Protein AF-A0A401Q0N6-F1 (afdb_monomer_lite)

Radius of gyration: 19.26 Å; chains: 1; bounding box: 42×52×49 Å

Foldseek 3Di:
DDDDDDDPPDDDDDPDDDDLVRLVVVLQVVCCVVVVHRNVPDDPVNLVVVLVVQVPDPPDDDDDDKPWFAFCVVVHDLFDEVVDPDDDDPVCCVSHVDCPNLLCVLCPPVHPNVPPPDDDGVRNTDGDIDDGRSDDDDDDADVVNDDDDDDDNDDDDDDDDDD

InterPro domains:
  IPR003347 JmjC domain [PF02373] (127-153)
  IPR003347 JmjC domain [PS51184] (94-163)

Secondary structure (DSSP, 8-state):
---------S-PPPS----HHHHHHHHHHHHHHHHTS-TTTS-HHHHHHHHHHHHH-SS-------EEEEEHHHH--SS--TTSS----GGGTHHHH-TTSTTTGGGSTT-GGGG--S--BTTTB-EEEE--TT----S---GGG--------SSSPPP----

Organism: Scyliorhinus torazame (NCBI:txid75743)

pLDDT: mean 87.15, std 11.32, range [35.25, 97.06]

Sequence (163 aa):
ECGKPQEAFGFEQAPRDYTLRAFGEMADAFKSDYFNMPVHMVPTELVEKEFWRLVSTIEEDVIVEYGADIASKEFGSGFPIKNGKIKLRLDEQEYFDSGWNLNNMPVLEPSVLTHVSADICGMKLPWLYVGMCFSSFCWHIEDHWSYSINYLHCFLVLFCFLL

Structure (mmCIF, N/CA/C/O backbone):
data_AF-A0A401Q0N6-F1
#
_entry.id   AF-A0A401Q0N6-F1
#
loop_
_atom_site.group_PDB
_atom_site.id
_atom_site.type_symbol
_atom_site.label_atom_id
_atom_site.label_alt_id
_atom_site.label_comp_id
_atom_site.label_asym_id
_atom_site.label_entity_id
_atom_site.label_seq_id
_atom_site.pdbx_PDB_ins_code
_atom_site.Cartn_x
_atom_site.Cartn_y
_atom_site.Cartn_z
_atom_site.occupancy
_atom_site.B_iso_or_equiv
_atom_site.auth_seq_id
_atom_site.auth_comp_id
_atom_site.auth_asym_id
_atom_site.auth_atom_id
_atom_site.pdbx_PDB_model_num
ATOM 1 N N . GLU A 1 1 ? -17.816 -35.544 22.179 1.00 35.25 1 GLU A N 1
ATOM 2 C CA . GLU A 1 1 ? -18.427 -34.348 21.568 1.00 35.25 1 GLU A CA 1
ATOM 3 C C . GLU A 1 1 ? -17.379 -33.699 20.682 1.00 35.25 1 GLU A C 1
ATOM 5 O O . GLU A 1 1 ? -16.379 -33.213 21.186 1.00 35.25 1 GLU A O 1
ATOM 10 N N . CYS A 1 2 ? -17.518 -33.828 19.367 1.00 48.91 2 CYS A N 1
ATOM 11 C CA . CYS A 1 2 ? -16.609 -33.229 18.394 1.00 48.91 2 CYS A CA 1
ATOM 12 C C . CYS A 1 2 ? -17.498 -32.391 17.482 1.00 48.91 2 CYS A C 1
ATOM 14 O O . CYS A 1 2 ? -18.256 -32.945 16.689 1.00 48.91 2 CYS A O 1
ATOM 16 N N . GLY A 1 3 ? -17.539 -31.083 17.718 1.00 52.28 3 GLY A N 1
ATOM 17 C CA . GLY A 1 3 ? -18.570 -30.252 17.112 1.00 52.28 3 GLY A CA 1
ATOM 18 C C . GLY A 1 3 ? -18.362 -28.770 17.339 1.00 52.28 3 GLY A C 1
ATOM 19 O O . GLY A 1 3 ? -19.126 -28.177 18.084 1.00 52.28 3 GLY A O 1
ATOM 20 N N . LYS A 1 4 ? -17.341 -28.217 16.683 1.00 46.06 4 LYS A N 1
ATOM 21 C CA . LYS A 1 4 ? -17.355 -26.955 15.922 1.00 46.06 4 LYS A CA 1
ATOM 22 C C . LYS A 1 4 ? -16.192 -27.059 14.920 1.00 46.06 4 LYS A C 1
ATOM 24 O O . LYS A 1 4 ? -15.117 -27.488 15.343 1.00 46.06 4 LYS A O 1
ATOM 29 N N . PRO A 1 5 ? -16.353 -26.729 13.626 1.00 45.44 5 PRO A N 1
ATOM 30 C CA . PRO A 1 5 ? -15.186 -26.365 12.837 1.00 45.44 5 PRO A CA 1
ATOM 31 C C . PRO A 1 5 ? -14.592 -25.138 13.527 1.00 45.44 5 PRO A C 1
ATOM 33 O O . PRO A 1 5 ? -15.319 -24.193 13.828 1.00 45.44 5 PRO A O 1
ATOM 36 N N . GLN A 1 6 ? -13.311 -25.193 13.867 1.00 55.59 6 GLN A N 1
ATOM 37 C CA . GLN A 1 6 ? -12.583 -24.004 14.279 1.00 55.59 6 GLN A CA 1
ATOM 38 C C . GLN A 1 6 ? -12.675 -23.036 13.092 1.00 55.59 6 GLN A C 1
ATOM 40 O O . GLN A 1 6 ? -12.310 -23.428 11.981 1.00 55.59 6 GLN A O 1
ATOM 45 N N . GLU A 1 7 ? -13.263 -21.852 13.295 1.00 59.78 7 GLU A N 1
ATOM 46 C CA . GLU A 1 7 ? -13.207 -20.759 12.316 1.00 59.78 7 GLU A CA 1
ATOM 47 C C . GLU A 1 7 ? -11.768 -20.640 11.805 1.00 59.78 7 GLU A C 1
ATOM 49 O O . GLU A 1 7 ? -10.814 -20.904 12.550 1.00 59.78 7 GLU A O 1
ATOM 54 N N . ALA A 1 8 ? -11.614 -20.372 10.509 1.00 52.69 8 ALA A N 1
ATOM 55 C CA . ALA A 1 8 ? -10.308 -20.397 9.874 1.00 52.69 8 ALA A CA 1
ATOM 56 C C . ALA A 1 8 ? -9.399 -19.377 10.576 1.00 52.69 8 ALA A C 1
ATOM 58 O O . ALA A 1 8 ? -9.630 -18.177 10.534 1.00 52.69 8 ALA A O 1
ATOM 59 N N . PHE A 1 9 ? -8.370 -19.860 11.272 1.00 56.41 9 PHE A N 1
ATOM 60 C CA . PHE A 1 9 ? -7.447 -18.996 11.997 1.00 56.41 9 PHE A CA 1
ATOM 61 C C . PHE A 1 9 ? -6.549 -18.255 10.997 1.00 56.41 9 PHE A C 1
ATOM 63 O O . PHE A 1 9 ? -5.749 -18.893 10.309 1.00 56.41 9 PHE A O 1
ATOM 70 N N . GLY A 1 10 ? -6.670 -16.927 10.917 1.00 68.00 10 GLY A N 1
ATOM 71 C CA . GLY A 1 10 ? -5.824 -16.076 10.076 1.00 68.00 10 GLY A CA 1
ATOM 72 C C . GLY A 1 10 ? -6.593 -14.957 9.373 1.00 68.00 10 GLY A C 1
ATOM 73 O O . GLY A 1 10 ? -7.605 -14.478 9.873 1.00 68.00 10 GLY A O 1
ATOM 74 N N . PHE A 1 11 ? -6.086 -14.533 8.213 1.00 71.19 11 PHE A N 1
ATOM 75 C CA . PHE A 1 11 ? -6.743 -13.548 7.355 1.00 71.19 11 PHE A CA 1
ATOM 76 C C . PHE A 1 11 ? -7.792 -14.238 6.481 1.00 71.19 11 PHE A C 1
ATOM 78 O O . PHE A 1 11 ? -7.452 -14.994 5.569 1.00 71.19 11 PHE A O 1
ATOM 85 N N . GLU A 1 12 ? -9.067 -13.986 6.762 1.00 77.75 12 GLU A N 1
ATOM 86 C CA . GLU A 1 12 ? -10.157 -14.477 5.925 1.00 77.75 12 GLU A CA 1
ATOM 87 C C . GLU A 1 12 ? -10.290 -13.628 4.658 1.00 77.75 12 GLU A C 1
ATOM 89 O O . GLU A 1 12 ? -10.188 -12.400 4.687 1.00 77.75 12 GLU A O 1
ATOM 94 N N . GLN A 1 13 ? -10.536 -14.286 3.524 1.00 77.75 13 GLN A N 1
ATOM 95 C CA . GLN A 1 13 ? -10.830 -13.570 2.293 1.00 77.75 13 GLN A CA 1
ATOM 96 C C . GLN A 1 13 ? -12.226 -12.957 2.399 1.00 77.75 13 GLN A C 1
ATOM 98 O O . GLN A 1 13 ? -13.215 -13.673 2.575 1.00 77.75 13 GLN A O 1
ATOM 103 N N . ALA A 1 14 ? -12.307 -11.634 2.258 1.00 79.56 14 ALA A N 1
ATOM 104 C CA . ALA A 1 14 ? -13.587 -10.948 2.235 1.00 79.56 14 ALA A CA 1
ATOM 105 C C . ALA A 1 14 ? -14.464 -11.522 1.101 1.00 79.56 14 ALA A C 1
ATOM 107 O O . ALA A 1 14 ? -13.994 -11.670 -0.029 1.00 79.56 14 ALA A O 1
ATOM 108 N N . PRO A 1 15 ? -15.752 -11.817 1.351 1.00 82.62 15 PRO A N 1
ATOM 109 C CA . PRO A 1 15 ? -16.651 -12.366 0.332 1.00 82.62 15 PRO A CA 1
ATOM 110 C C . PRO A 1 15 ? -17.083 -11.323 -0.709 1.00 82.62 15 PRO A C 1
ATOM 112 O O . PRO A 1 15 ? -17.861 -11.632 -1.613 1.00 82.62 15 PRO A O 1
ATOM 115 N N . ARG A 1 16 ? -16.656 -10.068 -0.542 1.00 88.50 16 ARG A N 1
ATOM 116 C CA . ARG A 1 16 ? -17.123 -8.919 -1.303 1.00 88.50 16 ARG A CA 1
ATOM 117 C C . ARG A 1 16 ? -15.987 -8.321 -2.117 1.0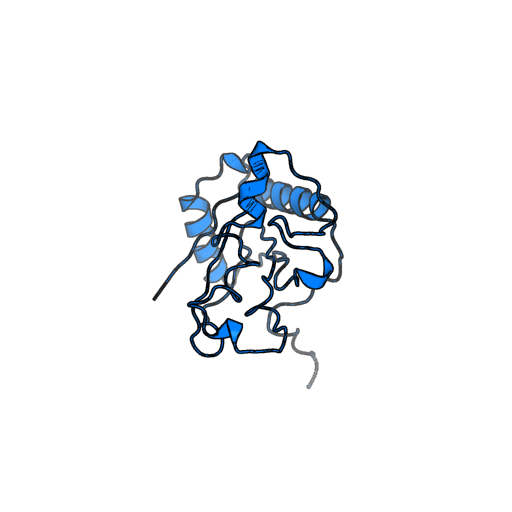0 88.50 16 ARG A C 1
ATOM 119 O O . ARG A 1 16 ? -14.951 -7.956 -1.575 1.00 88.50 16 ARG A O 1
ATOM 126 N N . ASP A 1 17 ? -16.258 -8.127 -3.399 1.00 90.62 17 ASP A N 1
ATOM 127 C CA . ASP A 1 17 ? -15.393 -7.356 -4.280 1.00 90.62 17 ASP A CA 1
ATOM 128 C C . ASP A 1 17 ? -15.688 -5.859 -4.157 1.00 90.62 17 ASP A C 1
ATOM 130 O O . ASP A 1 17 ? -16.846 -5.427 -4.062 1.00 90.62 17 ASP A O 1
ATOM 134 N N . TYR A 1 18 ? -14.632 -5.051 -4.233 1.00 91.38 18 TYR A N 1
ATOM 135 C CA . TYR A 1 18 ? -14.728 -3.598 -4.212 1.00 91.38 18 TYR A CA 1
ATOM 136 C C . TYR A 1 18 ? -14.071 -2.983 -5.443 1.00 91.38 18 TYR A C 1
ATOM 138 O O . TYR A 1 18 ? -13.043 -3.434 -5.941 1.00 91.38 18 TYR A O 1
ATOM 146 N N . THR A 1 19 ? -14.642 -1.872 -5.901 1.00 94.00 19 THR A N 1
ATOM 147 C CA . THR A 1 19 ? -13.872 -0.910 -6.695 1.00 94.00 19 THR A CA 1
ATOM 148 C C . THR A 1 19 ? -13.034 -0.054 -5.750 1.00 94.00 19 THR A C 1
ATOM 150 O O . THR A 1 19 ? -13.442 0.169 -4.611 1.00 94.00 19 THR A O 1
ATOM 153 N N . LEU A 1 20 ? -11.916 0.505 -6.228 1.00 91.06 20 LEU A N 1
ATOM 154 C CA . LEU A 1 20 ? -11.061 1.378 -5.409 1.00 91.06 20 LEU A CA 1
ATOM 155 C C . LEU A 1 20 ? -11.845 2.537 -4.771 1.00 91.06 20 LEU A C 1
ATOM 157 O O . LEU A 1 20 ? -11.633 2.878 -3.613 1.00 91.06 20 LEU A O 1
ATOM 161 N N . ARG A 1 21 ? -12.803 3.105 -5.514 1.00 93.12 21 ARG A N 1
ATOM 162 C CA . ARG A 1 21 ? -13.684 4.162 -5.010 1.00 93.12 21 ARG A CA 1
ATOM 163 C C . ARG A 1 21 ? -14.593 3.667 -3.884 1.00 93.12 21 ARG A C 1
ATOM 165 O O . ARG A 1 21 ? -14.679 4.324 -2.857 1.00 93.12 21 ARG A O 1
ATOM 172 N N . ALA A 1 22 ? -15.262 2.531 -4.081 1.00 95.06 22 ALA A N 1
ATOM 173 C CA . ALA A 1 22 ? -16.170 1.979 -3.076 1.00 95.06 22 ALA A CA 1
ATOM 174 C C . ALA A 1 22 ? -15.423 1.571 -1.796 1.00 95.06 22 ALA A C 1
ATOM 176 O O . ALA A 1 22 ? -15.939 1.775 -0.701 1.00 95.06 22 ALA A O 1
ATOM 177 N N . PHE A 1 23 ? -14.205 1.036 -1.934 1.00 94.56 23 PHE A N 1
ATOM 178 C CA . PHE A 1 23 ? -13.342 0.733 -0.795 1.00 94.56 23 PHE A CA 1
ATOM 179 C C . PHE A 1 23 ? -12.941 2.008 -0.043 1.00 94.56 23 PHE A C 1
ATOM 181 O O . PHE A 1 23 ? -13.051 2.051 1.175 1.00 94.56 23 PHE A O 1
ATOM 188 N N . GLY A 1 24 ? -12.555 3.072 -0.759 1.00 93.88 24 GLY A N 1
ATOM 189 C CA . GLY A 1 24 ? -12.235 4.368 -0.149 1.00 93.88 24 GLY A CA 1
ATOM 190 C C . GLY A 1 24 ? -13.414 4.991 0.605 1.00 93.88 24 GLY A C 1
ATOM 191 O O . GLY A 1 24 ? -13.248 5.432 1.736 1.00 93.88 24 GLY A O 1
ATOM 192 N N . GLU A 1 25 ? -14.619 4.965 0.024 1.00 95.06 25 GLU A N 1
ATOM 193 C CA . GLU A 1 25 ? -15.840 5.457 0.683 1.00 95.06 25 GLU A CA 1
ATOM 194 C C . GLU A 1 25 ? -16.154 4.662 1.968 1.00 95.06 25 GLU A C 1
ATOM 196 O O . GLU A 1 25 ? -16.507 5.254 2.988 1.00 95.06 25 GLU A O 1
ATOM 201 N N . MET A 1 26 ? -15.976 3.335 1.946 1.00 95.62 26 MET A N 1
ATOM 202 C CA . MET A 1 26 ? -16.131 2.475 3.126 1.00 95.62 26 MET A CA 1
ATOM 203 C C . MET A 1 26 ? -15.057 2.755 4.189 1.00 95.62 26 MET A C 1
ATOM 205 O O . MET A 1 26 ? -15.386 2.903 5.366 1.00 95.62 26 MET A O 1
ATOM 209 N N . ALA A 1 27 ? -13.793 2.883 3.778 1.00 95.31 27 ALA A N 1
ATOM 210 C CA . ALA A 1 27 ? -12.664 3.145 4.666 1.00 95.31 27 ALA A CA 1
ATOM 211 C C . ALA A 1 27 ? -12.784 4.504 5.375 1.00 95.31 27 ALA A C 1
ATOM 213 O O . ALA A 1 27 ? -12.521 4.602 6.579 1.00 95.31 27 ALA A O 1
ATOM 214 N N . ASP A 1 28 ? -13.209 5.539 4.645 1.00 94.75 28 ASP A N 1
ATOM 215 C CA . ASP A 1 28 ? -13.435 6.867 5.207 1.00 94.75 28 ASP A CA 1
ATOM 216 C C . ASP A 1 28 ? -14.612 6.862 6.190 1.00 94.75 28 ASP A C 1
ATOM 218 O O . ASP A 1 28 ? -14.486 7.405 7.292 1.00 94.75 28 ASP A O 1
ATOM 222 N N . ALA A 1 29 ? -15.723 6.204 5.831 1.00 96.75 29 ALA A N 1
ATOM 223 C CA . ALA A 1 29 ? -16.877 6.049 6.716 1.00 96.75 29 ALA A CA 1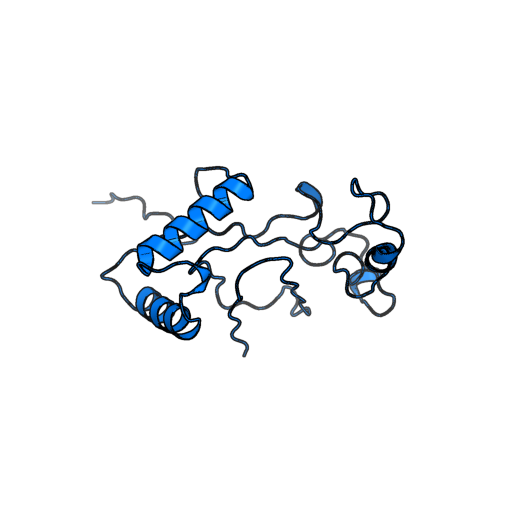
ATOM 224 C C . ALA A 1 29 ? -16.472 5.359 8.026 1.00 96.75 29 ALA A C 1
ATOM 226 O O . ALA A 1 29 ? -16.645 5.948 9.094 1.00 96.75 29 ALA A O 1
ATOM 227 N N . PHE A 1 30 ? -15.811 4.196 7.939 1.00 96.81 30 PHE A N 1
ATOM 228 C CA . PHE A 1 30 ? -15.320 3.444 9.097 1.00 96.81 30 PHE A CA 1
ATOM 229 C C . PHE A 1 30 ? -14.475 4.313 10.032 1.00 96.81 30 PHE A C 1
ATOM 231 O O . PHE A 1 30 ? -14.748 4.389 11.229 1.00 96.81 30 PHE A O 1
ATOM 238 N N . LYS A 1 31 ? -13.463 5.010 9.495 1.00 95.75 31 LYS A N 1
ATOM 239 C CA . LYS A 1 31 ? -12.575 5.841 10.317 1.00 95.75 31 LYS A CA 1
ATOM 240 C C . LYS A 1 31 ? -13.336 6.997 10.966 1.00 95.75 31 LYS A C 1
ATOM 242 O O . LYS A 1 31 ? -13.082 7.318 12.128 1.00 95.75 31 LYS A O 1
ATOM 247 N N . SER A 1 32 ? -14.239 7.636 10.226 1.00 96.38 32 SER A N 1
ATOM 248 C CA . SER A 1 32 ? -14.994 8.768 10.757 1.00 96.38 32 SER A CA 1
ATOM 249 C C . SER A 1 32 ? -15.992 8.368 11.838 1.00 96.38 32 SER A C 1
ATOM 251 O O . SER A 1 32 ? -16.077 9.063 12.849 1.00 96.38 32 SER A O 1
ATOM 253 N N . ASP A 1 33 ? -16.669 7.232 11.667 1.00 97.06 33 ASP A N 1
ATOM 254 C CA . ASP A 1 33 ? -17.635 6.695 12.624 1.00 97.06 33 ASP A CA 1
ATOM 255 C C . ASP A 1 33 ? -16.925 6.186 13.884 1.00 97.06 33 ASP A C 1
ATOM 257 O O . ASP A 1 33 ? -17.358 6.482 14.997 1.00 97.06 33 ASP A O 1
ATOM 261 N N . TYR A 1 34 ? -15.788 5.496 13.725 1.00 96.81 34 TYR A N 1
ATOM 262 C CA . TYR A 1 34 ? -15.014 4.952 14.843 1.00 96.81 34 TYR A CA 1
ATOM 263 C C . TYR A 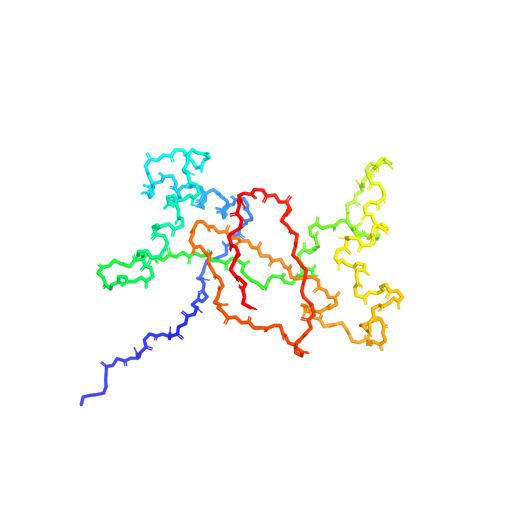1 34 ? -14.487 6.051 15.776 1.00 96.81 34 TYR A C 1
ATOM 265 O O . TYR A 1 34 ? -14.637 5.975 16.994 1.00 96.81 34 TYR A O 1
ATOM 273 N N . PHE A 1 35 ? -13.876 7.099 15.213 1.00 96.56 35 PHE A N 1
ATOM 274 C CA . PHE A 1 35 ? -13.311 8.201 16.003 1.00 96.56 35 PHE A CA 1
ATOM 275 C C . PHE A 1 35 ? -14.303 9.341 16.257 1.00 96.56 35 PHE A C 1
ATOM 277 O O . PHE A 1 35 ? -13.980 10.273 16.993 1.00 96.56 35 PHE A O 1
ATOM 284 N N . ASN A 1 36 ? -15.492 9.290 15.648 1.00 96.50 36 ASN A N 1
ATOM 285 C CA . ASN A 1 36 ? -16.500 10.348 15.668 1.00 96.50 36 ASN A CA 1
ATOM 286 C C . ASN A 1 36 ? -15.920 11.727 15.266 1.00 96.50 36 ASN A C 1
ATOM 288 O O . ASN A 1 36 ? -16.190 12.758 15.890 1.00 96.50 36 ASN A O 1
ATOM 292 N N . MET A 1 37 ? -15.066 11.728 14.236 1.00 95.00 37 MET A N 1
ATOM 293 C CA . MET A 1 37 ? -14.294 12.880 13.750 1.00 95.00 37 MET A CA 1
ATOM 294 C C . MET A 1 37 ? -14.101 12.802 12.226 1.00 95.00 37 MET A C 1
ATOM 296 O O . MET A 1 37 ? -14.006 11.706 11.680 1.00 95.00 37 MET A O 1
ATOM 300 N N . PRO A 1 38 ? -13.949 13.932 11.507 1.00 94.31 38 PRO A N 1
ATOM 301 C CA . PRO A 1 38 ? -13.536 13.894 10.105 1.00 94.31 38 PRO A CA 1
ATOM 302 C C . PRO A 1 38 ? -12.208 13.140 9.931 1.00 94.31 38 PRO A C 1
ATOM 304 O O . PRO A 1 38 ? -11.268 13.353 10.695 1.00 94.31 38 PRO A O 1
ATOM 307 N N . VAL A 1 39 ? -12.094 12.309 8.890 1.00 92.44 39 VAL A N 1
ATOM 308 C CA . VAL A 1 39 ? -10.965 11.371 8.690 1.00 92.44 39 VAL A CA 1
ATOM 309 C C . VAL A 1 39 ? -9.573 12.013 8.702 1.00 92.44 39 VAL A C 1
ATOM 311 O O . VAL A 1 39 ? -8.601 11.382 9.129 1.00 92.44 39 VAL A O 1
ATOM 314 N N . HIS A 1 40 ? -9.480 13.269 8.259 1.00 90.94 40 HIS A N 1
ATOM 315 C CA . HIS A 1 40 ? -8.251 14.065 8.189 1.00 90.94 40 HIS A CA 1
ATOM 316 C C . HIS A 1 40 ? -7.926 14.806 9.496 1.00 90.94 40 HIS A C 1
ATOM 318 O O . HIS A 1 40 ? -6.847 15.374 9.619 1.00 90.94 40 HIS A O 1
ATOM 324 N N . MET A 1 41 ? -8.853 14.815 10.458 1.00 93.94 41 MET A N 1
ATOM 325 C CA . MET A 1 41 ? -8.699 15.461 11.764 1.00 93.94 41 MET A CA 1
ATOM 326 C C . MET A 1 41 ? -8.301 14.481 12.869 1.00 93.94 41 MET A C 1
ATOM 328 O O . MET A 1 41 ? -7.969 14.924 13.964 1.00 93.94 41 MET A O 1
ATOM 332 N N . VAL A 1 42 ? -8.348 13.170 12.610 1.00 93.94 42 VAL A N 1
ATOM 333 C CA . VAL A 1 42 ? -7.933 12.146 13.579 1.00 93.94 42 VAL A CA 1
ATOM 334 C C . VAL A 1 42 ? -6.404 12.175 13.714 1.00 93.94 42 VAL A C 1
ATOM 336 O O . VAL A 1 42 ? -5.724 11.878 12.726 1.00 93.94 42 VAL A O 1
ATOM 339 N N . PRO A 1 43 ? -5.849 12.503 14.898 1.00 95.06 43 PRO A N 1
ATOM 340 C CA . PRO A 1 43 ? -4.404 12.544 15.105 1.00 95.06 43 PRO A CA 1
ATOM 341 C C . PRO A 1 43 ? -3.758 11.172 14.911 1.00 95.06 43 PRO A C 1
ATOM 343 O O . PRO A 1 43 ? -4.318 10.147 15.305 1.00 95.06 43 PRO A O 1
ATOM 346 N N . THR A 1 44 ? -2.556 11.155 14.348 1.00 94.38 44 THR A N 1
ATOM 347 C CA . THR A 1 44 ? -1.777 9.936 14.097 1.00 94.38 44 THR A CA 1
ATOM 348 C C . THR A 1 44 ? -1.490 9.160 15.380 1.00 94.38 44 THR A C 1
ATOM 350 O O . THR A 1 44 ? -1.663 7.944 15.416 1.00 94.38 44 THR A O 1
ATOM 353 N N . GLU A 1 45 ? -1.167 9.860 16.464 1.00 94.62 45 GLU A N 1
ATOM 354 C CA . GLU A 1 45 ? -0.840 9.267 17.767 1.00 94.62 45 GLU A CA 1
ATOM 355 C C . GLU A 1 45 ? -2.071 8.617 18.414 1.00 94.62 45 GLU A C 1
ATOM 357 O O . GLU A 1 45 ? -1.957 7.638 19.153 1.00 94.62 45 GLU A O 1
ATOM 362 N N . LEU A 1 46 ? -3.265 9.153 18.132 1.00 96.19 46 LEU A N 1
ATOM 363 C CA . LEU A 1 46 ? -4.520 8.571 18.597 1.00 96.19 46 LEU A CA 1
ATOM 364 C C . LEU A 1 46 ? -4.795 7.246 17.881 1.00 96.19 46 LEU A C 1
ATOM 366 O O . LEU A 1 46 ? -5.152 6.274 18.541 1.00 96.19 46 LEU A O 1
ATOM 370 N N . VAL A 1 47 ? -4.590 7.199 16.560 1.00 96.00 47 VAL A N 1
ATOM 371 C CA . VAL A 1 47 ? -4.754 5.971 15.765 1.00 96.00 47 VAL A CA 1
ATOM 372 C C . VAL A 1 47 ? -3.772 4.896 16.222 1.00 96.00 47 VAL A C 1
ATOM 374 O O . VAL A 1 47 ? -4.184 3.762 16.442 1.00 96.00 47 VAL A O 1
ATOM 377 N N . GLU A 1 48 ? -2.498 5.244 16.411 1.00 95.88 48 GLU A N 1
ATOM 378 C CA . GLU A 1 48 ? -1.470 4.301 16.864 1.00 95.88 48 GLU A CA 1
ATOM 379 C C . GLU A 1 48 ? -1.787 3.730 18.253 1.00 95.88 48 GLU A C 1
ATOM 381 O O . GLU A 1 48 ? -1.768 2.513 18.452 1.00 95.88 48 GLU A O 1
ATOM 386 N N . LYS A 1 49 ? -2.119 4.595 19.220 1.00 96.62 49 LYS A N 1
ATOM 387 C CA . LYS A 1 49 ? -2.467 4.161 20.578 1.00 96.62 49 LYS A CA 1
ATOM 388 C C . LYS A 1 49 ? -3.674 3.226 20.573 1.00 96.62 49 LYS A C 1
ATOM 390 O O . LYS A 1 49 ? -3.685 2.229 21.294 1.00 96.62 49 LYS A O 1
ATOM 395 N N . GLU A 1 50 ? -4.684 3.570 19.785 1.00 96.62 50 GLU A N 1
ATOM 396 C CA . GLU A 1 50 ? -5.917 2.802 19.710 1.00 96.62 50 GLU A CA 1
ATOM 397 C C . GLU A 1 50 ? -5.716 1.462 19.005 1.00 96.62 50 GLU A C 1
ATOM 399 O O . GLU A 1 50 ? -6.212 0.447 19.484 1.00 96.62 50 GLU A O 1
ATOM 404 N N . PHE A 1 51 ? -4.904 1.427 17.947 1.00 96.31 51 PHE A N 1
ATOM 405 C CA . PHE A 1 51 ? -4.504 0.187 17.291 1.00 96.31 51 PHE A CA 1
ATOM 406 C C . PHE A 1 51 ? -3.883 -0.800 18.289 1.00 96.31 51 PHE A C 1
ATOM 408 O O . PHE A 1 51 ? -4.334 -1.938 18.399 1.00 96.31 51 PHE A O 1
ATOM 415 N N . TRP A 1 52 ? -2.900 -0.363 19.083 1.00 96.19 52 TRP A N 1
ATOM 416 C CA . TRP A 1 52 ? -2.261 -1.247 20.063 1.00 96.19 52 TRP A CA 1
ATOM 417 C C . TRP A 1 52 ? -3.194 -1.666 21.203 1.00 96.19 52 TRP A C 1
ATOM 419 O O . TRP A 1 52 ? -3.058 -2.775 21.729 1.00 96.19 52 TRP A O 1
ATOM 429 N N . ARG A 1 53 ? -4.160 -0.813 21.571 1.00 96.44 53 ARG A N 1
ATOM 430 C CA . ARG A 1 53 ? -5.220 -1.164 22.526 1.00 96.44 53 ARG A CA 1
ATOM 431 C C . ARG A 1 53 ? -6.104 -2.282 21.971 1.00 96.44 53 ARG A C 1
ATOM 433 O O . ARG A 1 53 ? -6.327 -3.257 22.684 1.00 96.44 53 ARG A O 1
ATOM 440 N N . LEU A 1 54 ? -6.546 -2.157 20.717 1.00 95.25 54 LEU A N 1
ATOM 441 C CA . LEU A 1 54 ? -7.366 -3.156 20.023 1.00 95.25 54 LEU A CA 1
ATOM 442 C C . LEU A 1 54 ? -6.631 -4.490 19.871 1.00 95.25 54 LEU A C 1
ATOM 444 O O . LEU A 1 54 ? -7.191 -5.536 20.168 1.00 95.25 54 LEU A O 1
ATOM 448 N N . VAL A 1 55 ? -5.348 -4.463 19.506 1.00 92.94 55 VAL A N 1
ATOM 449 C CA . VAL A 1 55 ? -4.523 -5.680 19.401 1.00 92.94 55 VAL A CA 1
ATOM 450 C C . VAL A 1 55 ? -4.358 -6.394 20.752 1.00 92.94 55 VAL A C 1
ATOM 452 O O . VAL A 1 55 ? -4.150 -7.604 20.791 1.00 92.94 55 VAL A O 1
ATOM 455 N N . SER A 1 56 ? -4.434 -5.661 21.867 1.00 92.19 56 SER A N 1
ATOM 456 C CA . SER A 1 56 ? -4.190 -6.207 23.210 1.00 92.19 5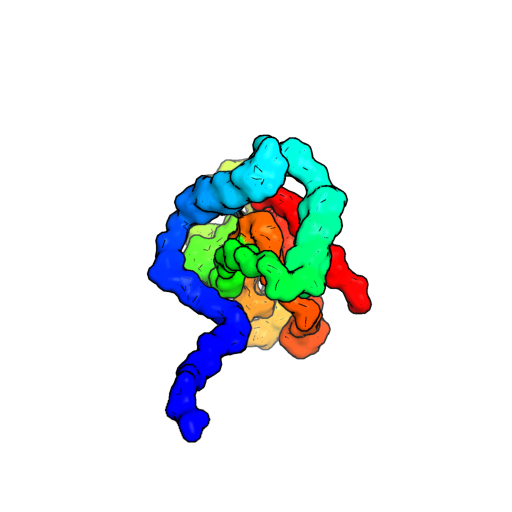6 SER A CA 1
ATOM 457 C C . SER A 1 56 ? -5.457 -6.636 23.957 1.00 92.19 56 SER A C 1
ATOM 459 O O . SER A 1 56 ? -5.342 -7.269 25.008 1.00 92.19 56 SER A O 1
ATOM 461 N N . THR A 1 57 ? -6.649 -6.264 23.481 1.00 91.88 57 THR A N 1
ATOM 462 C CA . THR A 1 57 ? -7.920 -6.589 24.145 1.00 91.88 57 THR A CA 1
ATOM 463 C C . THR A 1 57 ? -8.536 -7.867 23.581 1.00 91.88 57 THR A C 1
ATOM 465 O O . THR A 1 57 ? -8.328 -8.214 22.425 1.00 91.88 57 THR A O 1
ATOM 468 N N . ILE A 1 58 ? -9.302 -8.569 24.414 1.00 88.69 58 ILE A N 1
ATOM 469 C CA . ILE A 1 58 ? -10.125 -9.725 24.014 1.00 88.69 58 ILE A CA 1
ATOM 470 C C . ILE A 1 58 ? -11.626 -9.432 24.141 1.00 88.69 58 ILE A C 1
ATOM 472 O O . ILE A 1 58 ? -12.448 -10.318 23.935 1.00 88.69 58 ILE A O 1
ATOM 476 N N . GLU A 1 59 ? -11.980 -8.223 24.581 1.00 88.75 59 GLU A N 1
ATOM 477 C CA . GLU A 1 59 ? -13.365 -7.831 24.870 1.00 88.75 59 GLU A CA 1
ATOM 478 C C . GLU A 1 59 ? -14.050 -7.161 23.673 1.00 88.75 59 GLU A C 1
ATOM 480 O O . GLU A 1 59 ? -15.277 -7.110 23.617 1.00 88.75 59 GLU A O 1
ATOM 485 N N . GLU A 1 60 ?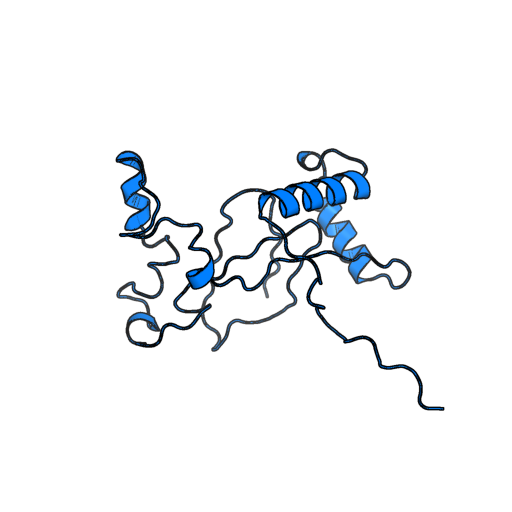 -13.266 -6.633 22.733 1.00 89.06 60 GLU A N 1
ATOM 486 C CA . GLU A 1 60 ? -13.747 -5.886 21.573 1.00 89.06 60 GLU A CA 1
ATOM 487 C C . GLU A 1 60 ? -13.241 -6.532 20.286 1.00 89.06 60 GLU A C 1
ATOM 489 O O . GLU A 1 60 ? -12.034 -6.642 20.079 1.00 89.06 60 GLU A O 1
ATOM 494 N N . ASP A 1 61 ? -14.173 -6.889 19.404 1.00 88.88 61 ASP A N 1
ATOM 495 C CA . ASP A 1 61 ? -13.869 -7.424 18.081 1.00 88.88 61 ASP A CA 1
ATOM 496 C C . ASP A 1 61 ? -14.010 -6.314 17.032 1.00 88.88 61 ASP A C 1
ATOM 498 O O . ASP A 1 61 ? -15.115 -5.866 16.714 1.00 88.88 61 ASP A O 1
ATOM 502 N N . VAL A 1 62 ? -12.879 -5.868 16.480 1.00 92.44 62 VAL A N 1
ATOM 503 C CA . VAL A 1 62 ? -12.832 -4.923 15.356 1.00 92.44 62 VAL A CA 1
ATOM 504 C C . VAL A 1 62 ? -12.305 -5.645 14.123 1.00 92.44 62 VAL A C 1
ATOM 506 O O . VAL A 1 62 ? -11.166 -6.104 14.099 1.00 92.44 62 VAL A O 1
ATOM 509 N N . ILE A 1 63 ? -13.138 -5.720 13.085 1.00 92.12 63 ILE A N 1
ATOM 510 C CA . ILE A 1 63 ? -12.795 -6.335 11.800 1.00 92.12 63 ILE A CA 1
ATOM 511 C C . ILE A 1 63 ? -12.548 -5.227 10.780 1.00 92.12 63 ILE A C 1
ATOM 513 O O . ILE A 1 63 ? -13.345 -4.297 10.648 1.00 92.12 63 ILE A O 1
ATOM 517 N N . VAL A 1 64 ? -11.447 -5.350 10.048 1.00 94.31 64 VAL A N 1
ATOM 518 C CA . VAL A 1 64 ? -11.064 -4.447 8.960 1.00 94.31 64 VAL A CA 1
ATOM 519 C C . VAL A 1 64 ? -10.717 -5.254 7.719 1.00 94.31 64 VAL A C 1
ATOM 521 O O . VAL A 1 64 ? -10.351 -6.424 7.806 1.00 94.31 64 VAL A O 1
ATOM 524 N N . GLU A 1 65 ? -10.824 -4.622 6.557 1.00 94.38 65 GLU A N 1
ATOM 525 C CA . GLU A 1 65 ? -10.479 -5.227 5.275 1.00 94.38 65 GLU A CA 1
ATOM 526 C C . GLU A 1 65 ? -9.146 -4.657 4.770 1.00 94.38 65 GLU A C 1
ATOM 528 O O . GLU A 1 65 ? -8.829 -3.486 4.981 1.00 94.38 65 GLU A O 1
ATOM 533 N N . TYR A 1 66 ? -8.346 -5.475 4.088 1.00 93.81 66 TYR A N 1
ATOM 534 C CA . TYR A 1 66 ? -7.069 -5.044 3.528 1.00 93.81 66 TYR A CA 1
ATOM 535 C C . TYR A 1 66 ? -6.893 -5.612 2.122 1.00 93.81 66 TYR A C 1
ATOM 537 O O . TYR A 1 66 ? -6.837 -6.826 1.940 1.00 93.81 66 TYR A O 1
ATOM 545 N N . GLY A 1 67 ? -6.801 -4.730 1.124 1.00 92.94 67 GLY A N 1
ATOM 546 C CA . GLY A 1 67 ? -6.487 -5.101 -0.254 1.00 92.94 67 GLY A CA 1
ATOM 547 C C . GLY A 1 67 ? -4.994 -5.361 -0.415 1.00 92.94 67 GLY A C 1
ATOM 548 O O . GLY A 1 67 ? -4.303 -4.550 -1.029 1.00 92.94 67 GLY A O 1
ATOM 549 N N . ALA A 1 68 ? -4.498 -6.433 0.198 1.00 91.00 68 ALA A N 1
ATOM 550 C CA . ALA A 1 68 ? -3.100 -6.836 0.127 1.00 91.00 68 ALA A CA 1
ATOM 551 C C . ALA A 1 68 ? -2.819 -7.710 -1.093 1.00 91.00 68 ALA A C 1
ATOM 553 O O . ALA A 1 68 ? -3.735 -8.310 -1.653 1.00 91.00 68 ALA A O 1
ATOM 554 N N . ASP A 1 69 ? -1.544 -7.785 -1.473 1.00 88.56 69 ASP A N 1
ATOM 555 C CA . ASP A 1 69 ? -1.055 -8.706 -2.492 1.00 88.56 69 ASP A CA 1
ATOM 556 C C . ASP A 1 69 ? -1.877 -8.616 -3.790 1.00 88.56 69 ASP A C 1
ATOM 558 O O . ASP A 1 69 ? -2.373 -9.597 -4.344 1.00 88.56 69 ASP A O 1
ATOM 562 N N . ILE A 1 70 ? -2.011 -7.393 -4.312 1.00 88.69 70 ILE A N 1
ATOM 563 C CA . ILE A 1 70 ? -2.613 -7.149 -5.625 1.00 88.69 70 ILE A CA 1
ATOM 564 C C . ILE A 1 70 ? -1.496 -7.054 -6.666 1.00 88.69 70 ILE A C 1
ATOM 566 O O . ILE A 1 70 ? -0.704 -6.108 -6.676 1.00 88.69 70 ILE A O 1
ATOM 570 N N . ALA A 1 71 ? -1.402 -8.039 -7.558 1.00 87.06 71 ALA A N 1
ATOM 571 C CA . ALA A 1 71 ? -0.344 -8.064 -8.561 1.00 87.06 71 ALA A CA 1
ATOM 572 C C . ALA A 1 71 ? -0.522 -6.929 -9.586 1.00 87.06 71 ALA A C 1
ATOM 574 O O . ALA A 1 71 ? -1.535 -6.850 -10.289 1.00 87.06 71 ALA A O 1
ATOM 575 N N . SER A 1 72 ? 0.509 -6.097 -9.770 1.00 86.62 72 SER A N 1
ATOM 576 C CA . SER A 1 72 ? 0.499 -5.031 -10.790 1.00 86.62 72 SER A CA 1
ATOM 577 C C . SER A 1 72 ? 0.307 -5.550 -12.220 1.00 86.62 72 SER A C 1
ATOM 579 O O . SER A 1 72 ? -0.133 -4.813 -13.100 1.00 86.62 72 SER A O 1
ATOM 581 N N . LYS A 1 73 ? 0.584 -6.833 -12.471 1.00 84.81 73 LYS A N 1
ATOM 582 C CA . LYS A 1 73 ? 0.319 -7.486 -13.758 1.00 84.81 73 LYS A CA 1
ATOM 583 C C . LYS A 1 73 ? -1.173 -7.535 -14.106 1.00 84.81 73 LYS A C 1
ATOM 585 O O . LYS A 1 73 ? -1.516 -7.490 -15.285 1.00 84.81 73 LYS A O 1
ATOM 590 N N . GLU A 1 74 ? -2.042 -7.637 -13.103 1.00 83.94 74 GLU A N 1
ATOM 591 C CA . GLU A 1 74 ? -3.488 -7.790 -13.290 1.00 83.94 74 GLU A CA 1
ATOM 592 C C . GLU A 1 74 ? -4.183 -6.435 -13.448 1.00 83.94 74 GLU A C 1
ATOM 594 O O . GLU A 1 74 ? -4.982 -6.245 -14.368 1.00 83.94 74 GLU A O 1
ATOM 599 N N . PHE A 1 75 ? -3.828 -5.470 -12.596 1.00 84.38 75 PHE A N 1
ATOM 600 C CA . PHE A 1 75 ? -4.520 -4.177 -12.508 1.00 84.38 75 PHE A CA 1
ATOM 601 C C . PHE A 1 75 ? -3.703 -2.988 -13.032 1.00 84.38 75 PHE A C 1
ATOM 603 O O . PHE A 1 75 ? -4.225 -1.878 -13.151 1.00 84.38 75 PHE A O 1
ATOM 610 N N . GLY A 1 76 ? -2.450 -3.220 -13.422 1.00 87.69 76 GLY A N 1
ATOM 611 C CA . GLY A 1 76 ? -1.479 -2.176 -13.730 1.00 87.69 76 GLY A CA 1
ATOM 612 C C . GLY A 1 76 ? -0.714 -1.724 -12.487 1.00 87.69 76 GLY A C 1
ATOM 613 O O . GLY A 1 76 ? -1.071 -2.035 -11.359 1.00 87.69 76 GLY A O 1
ATOM 614 N N . SER A 1 77 ? 0.369 -0.985 -12.703 1.00 89.62 77 SER A N 1
ATOM 615 C CA . SER A 1 77 ? 1.148 -0.344 -11.642 1.00 89.62 77 SER A CA 1
ATOM 616 C C . SER A 1 77 ? 0.583 1.045 -11.320 1.00 89.62 77 SER A C 1
ATOM 618 O O . SER A 1 77 ? 0.036 1.709 -12.202 1.00 89.62 77 SER A O 1
ATOM 620 N N . GLY A 1 78 ? 0.784 1.521 -10.086 1.00 89.56 78 GLY A N 1
ATOM 621 C CA . GLY A 1 78 ? 0.533 2.922 -9.725 1.00 89.56 78 GLY A CA 1
ATOM 622 C C . GLY A 1 78 ? 1.500 3.903 -10.404 1.00 89.56 78 GLY A C 1
ATOM 623 O O . GLY A 1 78 ? 1.156 5.057 -10.650 1.00 89.56 78 GLY A O 1
ATOM 624 N N . PHE A 1 79 ? 2.700 3.441 -10.763 1.00 92.44 79 PHE A N 1
ATOM 625 C CA . PHE A 1 79 ? 3.638 4.175 -11.613 1.00 92.44 79 PHE A CA 1
ATOM 626 C C . PHE A 1 79 ? 3.338 4.008 -13.108 1.00 92.44 79 PHE A C 1
ATOM 628 O O . PHE A 1 79 ? 2.903 2.931 -13.530 1.00 92.44 79 PHE A O 1
ATOM 635 N N . PRO A 1 80 ? 3.664 5.020 -13.929 1.00 91.19 80 PRO A N 1
ATOM 636 C CA . PRO A 1 80 ? 3.563 4.937 -15.380 1.00 91.19 80 PRO A CA 1
ATOM 637 C C . PRO A 1 80 ? 4.568 3.929 -15.965 1.00 91.19 80 PRO A C 1
ATOM 639 O O . PRO A 1 80 ? 5.727 3.882 -15.560 1.00 91.19 80 PRO A O 1
ATOM 642 N N . ILE A 1 81 ? 4.137 3.140 -16.956 1.00 88.25 81 ILE A N 1
ATOM 643 C CA . ILE A 1 81 ? 4.971 2.148 -17.659 1.00 88.25 81 ILE A CA 1
ATOM 644 C C . ILE A 1 81 ? 4.985 2.463 -19.158 1.00 88.25 81 ILE A C 1
ATOM 646 O O . ILE A 1 81 ? 3.939 2.772 -19.742 1.00 88.25 81 ILE A O 1
ATOM 650 N N . LYS A 1 82 ? 6.158 2.366 -19.800 1.00 80.44 82 LYS A N 1
ATOM 651 C CA . LYS A 1 82 ? 6.294 2.530 -21.257 1.00 80.44 82 LYS A CA 1
ATOM 652 C C . LYS A 1 82 ? 5.378 1.545 -21.991 1.00 80.44 82 LYS A C 1
ATOM 654 O O . LYS A 1 82 ? 5.300 0.378 -21.629 1.00 80.44 82 LYS A O 1
ATOM 659 N N . ASN A 1 83 ? 4.683 2.019 -23.025 1.00 75.50 83 ASN A N 1
ATOM 660 C CA . ASN A 1 83 ? 3.650 1.268 -23.761 1.00 75.50 83 ASN A CA 1
ATOM 661 C C . ASN A 1 83 ? 2.412 0.872 -22.929 1.00 75.50 83 ASN A C 1
ATOM 663 O O . ASN A 1 83 ? 1.606 0.053 -23.372 1.00 75.50 83 ASN A O 1
ATOM 667 N N . GLY A 1 84 ? 2.232 1.461 -21.744 1.00 77.12 84 GLY A N 1
ATOM 668 C CA . GLY A 1 84 ? 1.005 1.338 -20.966 1.00 77.12 84 GLY A CA 1
ATOM 669 C C . GLY A 1 84 ? -0.177 2.092 -21.587 1.00 77.12 84 GLY A C 1
ATOM 670 O O . GLY A 1 84 ? -0.065 2.789 -22.596 1.00 77.12 84 GLY A O 1
ATOM 671 N N . LYS A 1 85 ? -1.345 1.976 -20.946 1.00 77.00 85 LYS A N 1
ATOM 672 C CA . LYS A 1 85 ? -2.581 2.652 -21.384 1.00 77.00 85 LYS A CA 1
ATOM 673 C C . LYS A 1 85 ? -2.577 4.164 -21.111 1.00 77.00 85 LYS A C 1
ATOM 675 O O . LYS A 1 85 ? -3.367 4.892 -21.706 1.00 77.00 85 LYS A O 1
ATOM 680 N N . ILE A 1 86 ? -1.716 4.631 -20.206 1.00 79.25 86 ILE A N 1
ATOM 681 C CA . ILE A 1 86 ? -1.684 6.016 -19.725 1.00 79.25 86 ILE A CA 1
ATOM 682 C C . ILE A 1 86 ? -0.746 6.851 -20.601 1.00 79.25 86 ILE A C 1
ATOM 684 O O . ILE A 1 86 ? 0.427 6.522 -20.765 1.00 79.25 86 ILE A O 1
ATOM 688 N N . LYS A 1 87 ? -1.265 7.962 -21.134 1.00 80.38 87 LYS A N 1
ATOM 689 C CA . LYS A 1 87 ? -0.468 8.994 -21.805 1.00 80.38 87 LYS A CA 1
ATOM 690 C C . LYS A 1 87 ? -0.183 10.118 -20.818 1.00 80.38 87 LYS A C 1
ATOM 692 O O . LYS A 1 87 ? -1.109 10.809 -20.404 1.00 80.38 87 LYS A O 1
ATOM 697 N N . LEU A 1 88 ? 1.084 10.280 -20.459 1.00 82.75 88 LEU A N 1
ATOM 698 C CA . LEU A 1 88 ? 1.541 11.375 -19.609 1.00 82.75 88 LEU A CA 1
ATOM 699 C C . LEU A 1 88 ? 1.788 12.652 -20.411 1.00 82.75 88 LEU A C 1
ATOM 701 O O . LEU A 1 88 ? 2.009 12.603 -21.629 1.00 82.75 88 LEU A O 1
ATOM 705 N N . ARG A 1 89 ? 1.767 13.793 -19.718 1.00 86.12 89 ARG A N 1
ATOM 706 C CA . ARG A 1 89 ? 2.197 15.069 -20.299 1.00 86.12 89 ARG A CA 1
ATOM 707 C C . ARG A 1 89 ? 3.712 15.051 -20.542 1.00 86.12 89 ARG A C 1
ATOM 709 O O . ARG A 1 89 ? 4.428 14.216 -19.997 1.00 86.12 89 ARG A O 1
ATOM 716 N N . LEU A 1 90 ? 4.204 15.955 -21.392 1.00 82.12 90 LEU A N 1
ATOM 717 C CA . LEU A 1 90 ? 5.628 16.015 -21.758 1.00 82.12 90 LEU A CA 1
ATOM 718 C C . LEU A 1 90 ? 6.536 16.255 -20.540 1.00 82.12 90 LEU A C 1
ATOM 720 O O . LEU A 1 90 ? 7.612 15.672 -20.470 1.00 82.12 90 LEU A O 1
ATOM 724 N N . ASP A 1 91 ? 6.080 17.061 -19.582 1.00 86.25 91 ASP A N 1
ATOM 725 C CA . ASP A 1 91 ? 6.762 17.370 -18.320 1.00 86.25 91 ASP A CA 1
ATOM 726 C C . ASP A 1 91 ? 6.808 16.190 -17.336 1.00 86.25 91 ASP A C 1
ATOM 728 O O . ASP A 1 91 ? 7.632 16.186 -16.434 1.00 86.25 91 ASP A O 1
ATOM 732 N N . GLU A 1 92 ? 5.971 15.168 -17.525 1.00 85.75 92 GLU A N 1
ATOM 733 C CA . GLU A 1 92 ? 5.874 13.999 -16.639 1.00 85.75 92 GLU A CA 1
ATOM 734 C C . GLU A 1 92 ? 6.582 12.761 -17.215 1.00 85.75 92 GLU A C 1
ATOM 736 O O . GLU A 1 92 ? 6.607 11.700 -16.589 1.00 85.75 92 GLU A O 1
ATOM 741 N N . GLN A 1 93 ? 7.157 12.852 -18.420 1.00 86.81 93 GLN A N 1
ATOM 742 C CA . GLN A 1 93 ? 7.769 11.690 -19.075 1.00 86.81 93 GLN A CA 1
ATOM 743 C C . GLN A 1 93 ? 8.988 11.145 -18.324 1.00 86.81 93 GLN A C 1
ATOM 745 O O . GLN A 1 93 ? 9.301 9.964 -18.472 1.00 86.81 93 GLN A O 1
ATOM 750 N N . GLU A 1 94 ? 9.632 11.955 -17.479 1.00 90.94 94 GLU A N 1
ATOM 751 C CA . GLU A 1 94 ? 10.752 11.506 -16.646 1.00 90.94 94 GLU A CA 1
ATOM 752 C C . GLU A 1 94 ? 10.376 10.339 -15.717 1.00 90.94 94 GLU A C 1
ATOM 754 O O . GLU A 1 94 ? 11.209 9.476 -15.440 1.00 90.94 94 GLU A O 1
ATOM 759 N N . TYR A 1 95 ? 9.107 10.231 -15.303 1.00 91.75 95 TYR A N 1
ATOM 760 C CA . TYR A 1 95 ? 8.648 9.148 -14.430 1.00 91.75 95 TYR A CA 1
ATOM 761 C C . TYR A 1 95 ? 8.658 7.772 -15.109 1.00 91.75 95 TYR A C 1
ATOM 763 O O . TYR A 1 95 ? 8.694 6.756 -14.411 1.00 91.75 95 TYR A O 1
ATOM 771 N N . PHE A 1 96 ? 8.665 7.709 -16.446 1.00 90.19 96 PHE A N 1
ATOM 772 C CA . PHE A 1 96 ? 8.828 6.439 -17.161 1.00 90.19 96 PHE A CA 1
ATOM 773 C C . PHE A 1 96 ? 10.234 5.859 -16.997 1.00 90.19 96 PHE A C 1
ATOM 775 O O . PHE A 1 96 ? 10.377 4.644 -16.896 1.00 90.19 96 PHE A O 1
ATOM 782 N N . ASP A 1 97 ? 11.252 6.719 -16.990 1.00 90.12 97 ASP A N 1
ATOM 783 C CA . ASP A 1 97 ? 12.668 6.330 -16.992 1.00 90.12 97 ASP A CA 1
ATOM 784 C C . ASP A 1 97 ? 13.347 6.491 -15.630 1.00 90.12 97 ASP A C 1
ATOM 786 O O . ASP A 1 97 ? 14.493 6.083 -15.448 1.00 90.12 97 ASP A O 1
ATOM 790 N N . SER A 1 98 ? 12.639 7.049 -14.650 1.00 93.75 98 SER A N 1
ATOM 791 C CA . SER A 1 98 ? 13.143 7.173 -13.289 1.00 93.75 98 SER A CA 1
ATOM 792 C C . SER A 1 98 ? 13.514 5.806 -12.709 1.00 93.75 98 SER A C 1
ATOM 794 O O . SER A 1 98 ? 12.716 4.867 -12.726 1.00 93.75 98 SER A O 1
ATOM 796 N N . GLY A 1 99 ? 14.711 5.708 -12.125 1.00 93.06 99 GLY A N 1
ATOM 797 C CA . GLY A 1 99 ? 15.132 4.532 -11.359 1.00 93.06 99 GLY A CA 1
ATOM 798 C C . GLY A 1 99 ? 14.325 4.325 -10.073 1.00 93.06 99 GLY A C 1
ATOM 799 O O . GLY A 1 99 ? 14.330 3.230 -9.529 1.00 93.06 99 GLY A O 1
ATOM 800 N N . TRP A 1 100 ? 13.597 5.348 -9.609 1.00 94.69 100 TRP A N 1
ATOM 801 C CA . TRP A 1 100 ? 12.673 5.254 -8.471 1.00 94.69 100 TRP A CA 1
ATOM 802 C C . TRP A 1 100 ? 11.287 4.729 -8.855 1.00 94.69 100 TRP A C 1
ATOM 804 O O . TRP A 1 100 ? 10.463 4.469 -7.982 1.00 94.69 100 TRP A O 1
ATOM 814 N N . ASN A 1 101 ? 11.017 4.552 -10.150 1.00 94.38 101 ASN A N 1
ATOM 815 C CA . ASN A 1 101 ? 9.856 3.800 -10.595 1.00 94.38 101 ASN A CA 1
ATOM 816 C C . ASN A 1 101 ? 10.088 2.321 -10.259 1.00 94.38 101 ASN A C 1
ATOM 818 O O . ASN A 1 101 ? 11.020 1.701 -10.774 1.00 94.38 101 ASN A O 1
ATOM 822 N N . LEU A 1 102 ? 9.238 1.748 -9.405 1.00 93.88 102 LEU A N 1
ATOM 823 C CA . LEU A 1 102 ? 9.433 0.386 -8.897 1.00 93.88 102 LEU A CA 1
ATOM 824 C C . LEU A 1 102 ? 9.376 -0.694 -9.987 1.00 93.88 102 LEU A C 1
ATOM 826 O O . LEU A 1 102 ? 9.902 -1.782 -9.788 1.00 93.88 102 LEU A O 1
ATOM 830 N N . ASN A 1 103 ? 8.818 -0.389 -11.163 1.00 92.31 103 ASN A N 1
ATOM 831 C CA . ASN A 1 103 ? 8.872 -1.290 -12.318 1.00 92.31 103 ASN A CA 1
ATOM 832 C C . ASN A 1 103 ? 10.275 -1.365 -12.946 1.00 92.31 103 ASN A C 1
ATOM 834 O O . ASN A 1 103 ? 10.593 -2.338 -13.623 1.00 92.31 103 ASN A O 1
ATOM 838 N N . ASN A 1 104 ? 11.110 -0.343 -12.734 1.00 93.25 104 ASN A N 1
ATOM 839 C CA . ASN A 1 104 ? 12.453 -0.250 -13.301 1.00 93.25 104 ASN A CA 1
ATOM 840 C C . ASN A 1 104 ? 13.524 -0.779 -12.336 1.00 93.25 104 ASN A C 1
ATOM 842 O O . ASN A 1 104 ? 14.532 -1.311 -12.793 1.00 93.25 104 ASN A O 1
ATOM 846 N N . MET A 1 105 ? 13.320 -0.674 -11.016 1.00 92.88 105 MET A N 1
ATOM 847 C CA . MET A 1 105 ? 14.319 -1.086 -10.014 1.00 92.88 105 MET A CA 1
ATOM 848 C C . MET A 1 105 ? 14.866 -2.515 -10.198 1.00 92.88 105 MET A C 1
ATOM 850 O O . MET A 1 105 ? 16.088 -2.687 -10.153 1.00 92.88 105 MET A O 1
ATOM 854 N N . PRO A 1 106 ? 14.036 -3.542 -10.468 1.00 90.81 106 PRO A N 1
ATOM 855 C CA . PRO A 1 106 ? 14.517 -4.915 -10.622 1.00 90.81 106 PRO A CA 1
ATOM 856 C C . PRO A 1 106 ? 15.334 -5.162 -11.895 1.00 90.81 106 PRO A C 1
ATOM 858 O O . PRO A 1 106 ? 15.917 -6.236 -12.021 1.00 90.81 106 PRO A O 1
ATOM 861 N N . VAL A 1 107 ? 15.348 -4.209 -12.835 1.00 90.38 107 VAL A N 1
ATOM 862 C CA . VAL A 1 107 ? 16.053 -4.303 -14.126 1.00 90.38 107 VAL A CA 1
ATOM 863 C C . VAL A 1 107 ? 17.185 -3.280 -14.277 1.00 90.38 107 VAL A C 1
ATOM 865 O O . VAL A 1 107 ? 17.805 -3.200 -15.337 1.00 90.38 107 VAL A O 1
ATOM 868 N N . LEU A 1 108 ? 17.473 -2.490 -13.235 1.00 91.31 108 LEU A N 1
ATOM 869 C CA . LEU A 1 108 ? 18.642 -1.608 -13.219 1.00 91.31 108 LEU A CA 1
ATOM 870 C C . LEU A 1 108 ? 19.931 -2.442 -13.246 1.00 91.31 108 LEU A C 1
ATOM 872 O O . LEU A 1 108 ? 20.009 -3.494 -12.617 1.00 91.31 108 LEU A O 1
ATOM 876 N N . GLU A 1 109 ? 20.967 -1.954 -13.934 1.00 90.31 109 GLU A N 1
ATOM 877 C CA . GLU A 1 109 ? 22.257 -2.655 -14.078 1.00 90.31 109 GLU A CA 1
ATOM 878 C C . GLU A 1 109 ? 22.861 -3.137 -12.739 1.00 90.31 109 GLU A C 1
ATOM 880 O O . GLU A 1 109 ? 23.327 -4.273 -12.689 1.00 90.31 109 GLU A O 1
ATOM 885 N N . PRO A 1 110 ? 22.801 -2.369 -11.629 1.00 91.88 110 PRO A N 1
ATOM 886 C CA . PRO A 1 110 ? 23.318 -2.832 -10.339 1.00 91.88 110 PRO A CA 1
ATOM 887 C C . PRO A 1 110 ? 22.441 -3.883 -9.635 1.00 91.88 110 PRO A C 1
ATOM 889 O O . PRO A 1 110 ? 22.856 -4.434 -8.616 1.00 91.88 110 PRO A O 1
ATOM 892 N N . SER A 1 111 ? 21.219 -4.138 -10.113 1.00 91.56 111 SER A N 1
ATOM 893 C CA . SER A 1 111 ? 20.289 -5.082 -9.490 1.00 91.56 111 SER A CA 1
ATOM 894 C C . SER A 1 111 ? 20.611 -6.521 -9.887 1.00 91.56 111 SER A C 1
ATOM 896 O O . SER A 1 111 ? 20.624 -6.872 -11.065 1.00 91.56 111 SER A O 1
ATOM 898 N N . VAL A 1 112 ? 20.782 -7.398 -8.894 1.00 91.69 112 VAL A N 1
ATOM 899 C CA . VAL A 1 112 ? 20.992 -8.841 -9.119 1.00 91.69 112 VAL A CA 1
ATOM 900 C C . VAL A 1 112 ? 19.799 -9.475 -9.848 1.00 91.69 112 VAL A C 1
ATOM 902 O O . VAL A 1 112 ? 19.972 -10.406 -10.637 1.00 91.69 112 VAL A O 1
ATOM 905 N N . LEU A 1 113 ? 18.588 -8.940 -9.644 1.00 90.56 113 LEU A N 1
ATOM 906 C CA . LEU A 1 113 ? 17.360 -9.436 -10.272 1.00 90.56 113 LEU A CA 1
ATOM 907 C C . LEU A 1 113 ? 17.347 -9.254 -11.796 1.00 90.56 113 LEU A C 1
ATOM 909 O O . LEU A 1 113 ? 16.620 -9.976 -12.485 1.00 90.56 113 LEU A O 1
ATOM 913 N N . THR A 1 114 ? 18.197 -8.381 -12.343 1.00 90.75 114 THR A N 1
ATOM 914 C CA . THR A 1 114 ? 18.373 -8.202 -13.791 1.00 90.75 114 THR A CA 1
ATOM 915 C C . THR A 1 114 ? 18.824 -9.498 -14.473 1.00 90.75 114 THR A C 1
ATOM 917 O O . THR A 1 114 ? 18.468 -9.747 -15.623 1.00 90.75 114 THR A O 1
ATOM 920 N N . HIS A 1 115 ? 19.542 -10.370 -13.757 1.00 90.75 115 HIS A N 1
ATOM 921 C CA . HIS A 1 115 ? 20.022 -11.656 -14.277 1.00 90.75 115 HIS A CA 1
ATOM 922 C C . HIS A 1 115 ? 19.015 -12.807 -14.134 1.00 90.75 115 HIS A C 1
ATOM 924 O O . HIS A 1 115 ? 19.236 -13.891 -14.675 1.00 90.75 115 HIS A O 1
ATOM 930 N N . VAL A 1 116 ? 17.904 -12.592 -13.425 1.00 88.38 116 VAL A N 1
ATOM 931 C CA . VAL A 1 116 ? 16.828 -13.578 -13.281 1.00 88.38 116 VAL A CA 1
ATOM 932 C C . VAL A 1 116 ? 15.847 -13.394 -14.434 1.00 88.38 116 VAL A C 1
ATOM 934 O O . VAL A 1 116 ? 15.266 -12.326 -14.581 1.00 88.38 116 VAL A O 1
ATOM 937 N N . SER A 1 117 ? 15.633 -14.412 -15.266 1.00 84.44 117 SER A N 1
ATOM 938 C CA . SER A 1 117 ? 14.736 -14.306 -16.431 1.00 84.44 117 SER A CA 1
ATOM 939 C C . SER A 1 117 ? 13.251 -14.470 -16.097 1.00 84.44 117 SER A C 1
ATOM 941 O O . SER A 1 117 ? 12.405 -14.080 -16.896 1.00 84.44 117 SER A O 1
ATOM 943 N N . ALA A 1 118 ? 12.927 -15.051 -14.941 1.00 86.44 118 ALA A N 1
ATOM 944 C CA . ALA A 1 118 ? 11.552 -15.260 -14.508 1.00 86.44 118 ALA A CA 1
ATOM 945 C C . ALA A 1 118 ? 10.932 -13.970 -13.956 1.00 86.44 118 ALA A C 1
ATOM 947 O O . ALA A 1 118 ? 11.544 -13.284 -13.136 1.00 86.44 118 ALA A O 1
ATOM 948 N N . ASP A 1 119 ? 9.692 -13.686 -14.355 1.00 82.25 119 ASP A N 1
ATOM 949 C CA . ASP A 1 119 ? 8.873 -12.644 -13.738 1.00 82.25 119 ASP A CA 1
ATOM 950 C C . ASP A 1 119 ? 8.295 -13.173 -12.425 1.00 82.25 119 ASP A C 1
ATOM 952 O O . ASP A 1 119 ? 7.347 -13.959 -12.416 1.00 82.25 119 ASP A O 1
ATOM 956 N N . ILE A 1 120 ? 8.891 -12.748 -11.314 1.00 84.44 120 ILE A N 1
ATOM 957 C CA . ILE A 1 120 ? 8.474 -13.137 -9.966 1.00 84.44 120 ILE A CA 1
ATOM 958 C C . ILE A 1 120 ? 7.671 -11.975 -9.370 1.00 84.44 120 ILE A C 1
ATOM 960 O O . ILE A 1 120 ? 8.222 -10.891 -9.146 1.00 84.44 120 ILE A O 1
ATOM 964 N N . CYS A 1 121 ? 6.368 -12.179 -9.148 1.00 81.56 121 CYS A N 1
ATOM 965 C CA . CYS A 1 121 ? 5.518 -11.205 -8.457 1.00 81.56 121 CYS A CA 1
ATOM 966 C C . CYS A 1 121 ? 6.079 -10.925 -7.059 1.00 81.56 121 CYS A C 1
ATOM 968 O O . CYS A 1 121 ? 6.447 -11.853 -6.347 1.00 81.56 121 CYS A O 1
ATOM 970 N N . GLY A 1 122 ? 6.194 -9.649 -6.703 1.00 79.12 122 GLY A N 1
ATOM 971 C CA . GLY A 1 122 ? 6.784 -9.196 -5.443 1.00 79.12 122 GLY A CA 1
ATOM 972 C C . GLY A 1 122 ? 8.277 -8.988 -5.427 1.00 79.12 122 GLY A C 1
ATOM 973 O O . GLY A 1 122 ? 8.764 -8.280 -4.558 1.00 79.12 122 GLY A O 1
ATOM 974 N N . MET A 1 123 ? 8.996 -9.514 -6.416 1.00 85.69 123 MET A N 1
ATOM 975 C CA . MET A 1 123 ? 10.431 -9.264 -6.548 1.00 85.69 123 MET A CA 1
ATOM 976 C C . MET A 1 123 ? 10.739 -8.440 -7.795 1.00 85.69 123 MET A C 1
ATOM 978 O O . MET A 1 123 ? 11.436 -7.431 -7.727 1.00 85.69 123 MET A O 1
ATOM 982 N N . LYS A 1 124 ? 10.215 -8.857 -8.955 1.00 86.81 124 LYS A N 1
ATOM 983 C CA . LYS A 1 124 ? 10.416 -8.156 -10.236 1.00 86.81 124 LYS A CA 1
ATOM 984 C C . LYS A 1 124 ? 9.220 -7.319 -10.663 1.00 86.81 124 LYS A C 1
ATOM 986 O O . LYS A 1 124 ? 9.389 -6.345 -11.388 1.00 86.81 124 LYS A O 1
ATOM 991 N N . LEU A 1 125 ? 8.026 -7.707 -10.230 1.00 88.31 125 LEU A N 1
ATOM 992 C CA . LEU A 1 125 ? 6.799 -6.959 -10.472 1.00 88.31 125 LEU A CA 1
ATOM 993 C C . LEU A 1 125 ? 6.288 -6.421 -9.134 1.00 88.31 125 LEU A C 1
ATOM 995 O O . LEU A 1 125 ? 6.146 -7.221 -8.207 1.00 88.31 125 LEU A O 1
ATOM 999 N N . PRO A 1 126 ? 5.999 -5.114 -9.014 1.00 91.62 126 PRO A N 1
ATOM 1000 C CA . PRO A 1 126 ? 5.535 -4.548 -7.755 1.00 91.62 126 PRO A CA 1
ATOM 1001 C C . PRO A 1 126 ? 4.157 -5.106 -7.375 1.00 91.62 126 PRO A C 1
ATOM 1003 O O . PRO A 1 126 ? 3.302 -5.317 -8.245 1.00 91.62 126 PRO A O 1
ATOM 1006 N N . TRP A 1 127 ? 3.938 -5.316 -6.078 1.00 92.50 127 TRP A N 1
ATOM 1007 C CA . TRP A 1 127 ? 2.603 -5.500 -5.509 1.00 92.50 127 TRP A CA 1
ATOM 1008 C C . TRP A 1 127 ? 1.964 -4.142 -5.222 1.00 92.50 127 TRP A C 1
ATOM 1010 O O . TRP A 1 127 ? 2.651 -3.142 -4.996 1.00 92.50 127 TRP A O 1
ATOM 1020 N N . LEU A 1 128 ? 0.638 -4.115 -5.231 1.00 91.94 128 LEU A N 1
ATOM 1021 C CA . LEU A 1 128 ? -0.157 -2.999 -4.749 1.00 91.94 128 LEU A CA 1
ATOM 1022 C C . LEU A 1 128 ? -0.838 -3.398 -3.442 1.00 91.94 128 LEU A C 1
ATOM 1024 O O . LEU A 1 128 ? -1.305 -4.526 -3.290 1.00 91.94 128 LEU A O 1
ATOM 1028 N N . TYR A 1 129 ? -0.925 -2.426 -2.541 1.00 93.00 129 TYR A N 1
ATOM 1029 C CA . TYR A 1 129 ? -1.579 -2.556 -1.250 1.00 93.00 129 TYR A CA 1
ATOM 1030 C C . TYR A 1 129 ? -2.578 -1.412 -1.088 1.00 93.00 129 TYR A C 1
ATOM 1032 O O . TYR A 1 129 ? -2.227 -0.242 -1.265 1.00 93.00 129 TYR A O 1
ATOM 1040 N N . VAL A 1 130 ? -3.827 -1.743 -0.766 1.00 93.81 130 VAL A N 1
ATOM 1041 C CA . VAL A 1 130 ? -4.901 -0.775 -0.512 1.00 93.81 130 VAL A CA 1
ATOM 1042 C C . VAL A 1 130 ? -5.379 -0.959 0.924 1.00 93.81 130 VAL A C 1
ATOM 1044 O O . VAL A 1 130 ? -6.132 -1.883 1.226 1.00 93.81 130 VAL A O 1
ATOM 1047 N N . GLY A 1 131 ? -4.888 -0.096 1.813 1.00 93.12 131 GLY A N 1
ATOM 1048 C CA . GLY A 1 131 ? -5.182 -0.133 3.245 1.00 93.12 131 GLY A CA 1
ATOM 1049 C C . GLY A 1 131 ? -6.339 0.769 3.669 1.00 93.12 131 GLY A C 1
ATOM 1050 O O . GLY A 1 131 ? -6.697 1.723 2.976 1.00 93.12 131 GLY A O 1
ATOM 1051 N N . MET A 1 132 ? -6.880 0.482 4.851 1.00 94.44 132 MET A N 1
ATOM 1052 C CA . MET A 1 132 ? -7.828 1.326 5.584 1.00 94.44 132 MET A CA 1
ATOM 1053 C C . MET A 1 132 ? -7.338 1.556 7.021 1.00 94.44 132 MET A C 1
ATOM 1055 O O . MET A 1 132 ? -6.276 1.078 7.419 1.00 94.44 132 MET A O 1
ATOM 1059 N N . CYS A 1 133 ? -8.085 2.307 7.833 1.00 95.19 133 CYS A N 1
ATOM 1060 C CA . CYS A 1 133 ? -7.712 2.493 9.236 1.00 95.19 133 CYS A CA 1
ATOM 1061 C C . CYS A 1 133 ? -7.607 1.133 9.950 1.00 95.19 133 CYS A C 1
ATOM 1063 O O . CYS A 1 133 ? -8.510 0.316 9.830 1.00 95.19 133 CYS A O 1
ATOM 1065 N N . PHE A 1 134 ? -6.509 0.916 10.679 1.00 95.25 134 PHE A N 1
ATOM 1066 C CA . PHE A 1 134 ? -6.150 -0.332 11.372 1.00 95.25 134 PHE A CA 1
ATOM 1067 C C . PHE A 1 134 ? -5.808 -1.549 10.495 1.00 95.25 134 PHE A C 1
ATOM 1069 O O . PHE A 1 134 ? -5.375 -2.562 11.048 1.00 95.25 134 PHE A O 1
ATOM 1076 N N . SER A 1 135 ? -5.908 -1.477 9.159 1.00 94.25 135 SER A N 1
ATOM 1077 C CA . SER A 1 135 ? -5.350 -2.542 8.313 1.00 94.25 135 SER A CA 1
ATOM 1078 C C . SER A 1 135 ? -3.846 -2.643 8.556 1.00 94.25 135 SER A C 1
ATOM 1080 O O . SER A 1 135 ? -3.155 -1.621 8.563 1.00 94.25 135 SER A O 1
ATOM 1082 N N . SER A 1 136 ? -3.340 -3.855 8.759 1.00 93.19 136 SER A N 1
ATOM 1083 C CA . SER A 1 136 ? -1.958 -4.082 9.175 1.00 93.19 136 SER A CA 1
ATOM 1084 C C . S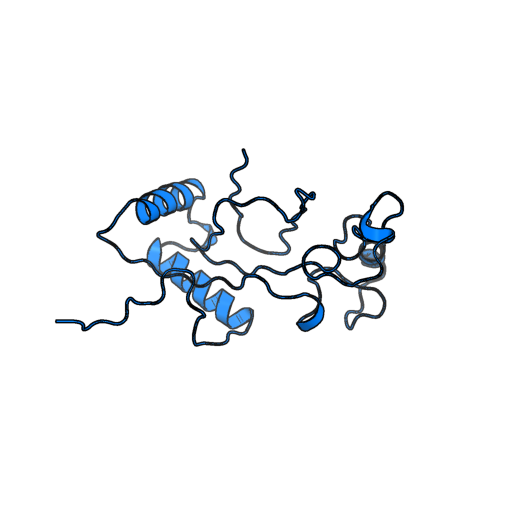ER A 1 136 ? -1.364 -5.306 8.491 1.00 93.19 136 SER A C 1
ATOM 1086 O O . SER A 1 136 ? -2.078 -6.176 7.993 1.00 93.19 136 SER A O 1
ATOM 1088 N N . PHE A 1 137 ? -0.036 -5.359 8.471 1.00 91.44 137 PHE A N 1
ATOM 1089 C CA . PHE A 1 137 ? 0.737 -6.540 8.118 1.00 91.44 137 PHE A CA 1
ATOM 1090 C C . PHE A 1 137 ? 1.571 -6.949 9.332 1.00 91.44 137 PHE A C 1
ATOM 1092 O O . PHE A 1 137 ? 2.086 -6.103 10.066 1.00 91.44 137 PHE A O 1
ATOM 1099 N N . CYS A 1 138 ? 1.674 -8.252 9.580 1.00 92.38 138 CYS A N 1
ATOM 1100 C CA . CYS A 1 138 ? 2.429 -8.767 10.715 1.00 92.38 138 CYS A CA 1
ATOM 1101 C C . CYS A 1 138 ? 3.941 -8.650 10.484 1.00 92.38 138 CYS A C 1
ATOM 1103 O O . CYS A 1 138 ? 4.412 -8.497 9.355 1.00 92.38 138 CYS A O 1
ATOM 1105 N N . TRP A 1 139 ? 4.703 -8.785 11.571 1.00 92.88 139 TRP A N 1
ATOM 1106 C CA . TRP A 1 139 ? 6.156 -8.911 11.518 1.00 92.88 139 TRP A CA 1
ATOM 1107 C C . TRP A 1 139 ? 6.574 -10.021 10.553 1.00 92.88 139 TRP A C 1
ATOM 1109 O O . TRP A 1 139 ? 6.199 -11.181 10.728 1.00 92.88 139 TRP A O 1
ATOM 1119 N N . HIS A 1 140 ? 7.368 -9.655 9.553 1.00 92.44 140 HIS A N 1
ATOM 1120 C CA . HIS A 1 140 ? 7.952 -10.573 8.586 1.00 92.44 140 HIS A CA 1
ATOM 1121 C C . HIS A 1 140 ? 9.281 -10.013 8.074 1.00 92.44 140 HIS A C 1
ATOM 1123 O O . HIS A 1 140 ? 9.657 -8.877 8.364 1.00 92.44 140 HIS A O 1
ATOM 1129 N N . ILE A 1 141 ? 9.996 -10.847 7.330 1.00 93.19 141 ILE A N 1
ATOM 1130 C CA . ILE A 1 141 ? 11.161 -10.466 6.539 1.00 93.19 141 ILE A CA 1
ATOM 1131 C C . ILE A 1 141 ? 10.875 -10.842 5.092 1.00 93.19 141 ILE A C 1
ATOM 1133 O O . ILE A 1 141 ? 10.106 -11.770 4.840 1.00 93.19 141 ILE A O 1
ATOM 1137 N N . GLU A 1 142 ? 11.508 -10.142 4.162 1.00 92.81 142 GLU A N 1
ATOM 1138 C CA . GLU A 1 142 ? 11.352 -10.426 2.740 1.00 92.81 142 GLU A CA 1
ATOM 1139 C C . GLU A 1 142 ? 11.948 -11.788 2.370 1.00 92.81 142 GLU A C 1
ATOM 1141 O O . GLU A 1 142 ? 12.924 -12.262 2.977 1.00 92.81 142 GLU A O 1
ATOM 1146 N N . ASP A 1 143 ? 11.395 -12.387 1.318 1.00 88.62 143 ASP A N 1
ATOM 1147 C CA . ASP A 1 143 ? 11.913 -13.621 0.741 1.00 88.62 143 ASP A CA 1
ATOM 1148 C C . ASP A 1 143 ? 13.406 -13.488 0.421 1.00 88.62 143 ASP A C 1
ATOM 1150 O O . ASP A 1 143 ? 13.887 -12.474 -0.085 1.00 88.62 143 ASP A O 1
ATOM 1154 N N . HIS A 1 144 ? 14.174 -14.530 0.739 1.00 91.38 144 HIS A N 1
ATOM 1155 C CA . HIS A 1 144 ? 15.631 -14.547 0.557 1.00 91.38 144 HIS A CA 1
ATOM 1156 C C . HIS A 1 144 ? 16.390 -13.409 1.266 1.00 91.38 144 HIS A C 1
ATOM 1158 O O . HIS A 1 144 ? 17.535 -13.134 0.902 1.00 91.38 144 HIS A O 1
ATOM 1164 N N . TRP A 1 145 ? 15.780 -12.765 2.269 1.00 91.12 145 TRP A N 1
ATOM 1165 C CA . TRP A 1 145 ? 16.330 -11.582 2.943 1.00 91.12 145 TRP A CA 1
ATOM 1166 C C . TRP A 1 145 ? 16.663 -10.459 1.956 1.00 91.12 145 TRP A C 1
ATOM 1168 O O . TRP A 1 145 ? 17.640 -9.725 2.131 1.00 91.12 145 TRP A O 1
ATOM 1178 N N . SER A 1 146 ? 15.882 -10.360 0.877 1.00 91.62 146 SER A N 1
ATOM 1179 C CA . SER A 1 146 ? 16.049 -9.296 -0.100 1.00 91.62 146 SER A CA 1
ATOM 1180 C C . SER A 1 146 ? 15.690 -7.935 0.491 1.00 91.62 146 SER A C 1
ATOM 1182 O O . SER A 1 146 ? 14.992 -7.823 1.494 1.00 91.62 146 SER A O 1
ATOM 1184 N N . TYR A 1 147 ? 16.146 -6.876 -0.168 1.00 92.56 147 TYR A N 1
ATOM 1185 C CA . TYR A 1 147 ? 15.666 -5.533 0.129 1.00 92.56 147 TYR A CA 1
ATOM 1186 C C . TYR A 1 147 ? 14.229 -5.362 -0.366 1.00 92.56 147 TYR A C 1
ATOM 1188 O O . TYR A 1 147 ? 13.903 -5.818 -1.462 1.00 92.56 147 TYR A O 1
ATOM 1196 N N . SER A 1 148 ? 13.418 -4.624 0.388 1.00 92.69 148 SER A N 1
ATOM 1197 C CA . SER A 1 148 ? 12.147 -4.082 -0.086 1.00 92.69 148 SER A CA 1
ATOM 1198 C C . SER A 1 148 ? 12.178 -2.560 -0.134 1.00 92.69 148 SER A C 1
ATOM 1200 O O . SER A 1 148 ? 12.925 -1.884 0.578 1.00 92.69 148 SER A O 1
ATOM 1202 N N . ILE A 1 149 ? 11.371 -2.011 -1.035 1.00 93.94 149 ILE A N 1
ATOM 1203 C CA . ILE A 1 149 ? 11.130 -0.581 -1.167 1.00 93.94 149 ILE A CA 1
ATOM 1204 C C . ILE A 1 149 ? 9.631 -0.373 -1.344 1.00 93.94 149 ILE A C 1
ATOM 1206 O O . ILE A 1 149 ? 8.978 -1.076 -2.111 1.00 93.94 149 ILE A O 1
ATOM 1210 N N . ASN A 1 150 ? 9.092 0.611 -0.633 1.00 93.25 150 ASN A N 1
ATOM 1211 C CA . ASN A 1 150 ? 7.671 0.920 -0.629 1.00 93.25 150 ASN A CA 1
ATOM 1212 C C . ASN A 1 150 ? 7.458 2.363 -1.085 1.00 93.25 150 ASN A C 1
ATOM 1214 O O . ASN A 1 150 ? 8.215 3.259 -0.704 1.00 93.25 150 ASN A O 1
ATOM 1218 N N . TYR A 1 151 ? 6.420 2.591 -1.888 1.00 93.38 151 TYR A N 1
ATOM 1219 C CA . TYR A 1 151 ? 6.015 3.928 -2.312 1.00 93.38 151 TYR A CA 1
ATOM 1220 C C . TYR A 1 151 ? 4.527 4.138 -2.048 1.00 93.38 151 TYR A C 1
ATOM 1222 O O . TYR A 1 151 ? 3.677 3.425 -2.580 1.00 93.38 151 TYR A O 1
ATOM 1230 N N . LEU A 1 152 ? 4.216 5.146 -1.238 1.00 92.69 152 LEU A N 1
ATOM 1231 C CA . LEU A 1 152 ? 2.848 5.529 -0.927 1.00 92.69 152 LEU A CA 1
ATOM 1232 C C . LEU A 1 152 ? 2.341 6.505 -1.997 1.00 92.69 152 LEU A C 1
ATOM 1234 O O . LEU A 1 152 ? 2.702 7.680 -1.993 1.00 92.69 152 LEU A O 1
ATOM 1238 N N . HIS A 1 153 ? 1.523 6.008 -2.930 1.00 89.81 153 HIS A N 1
ATOM 1239 C CA . HIS A 1 153 ? 1.060 6.791 -4.081 1.00 89.81 153 HIS A CA 1
ATOM 1240 C C . HIS A 1 153 ? 0.126 7.944 -3.710 1.00 89.81 153 HIS A C 1
ATOM 1242 O O . HIS A 1 153 ? 0.310 9.061 -4.192 1.00 89.81 153 HIS A O 1
ATOM 1248 N N . CYS A 1 154 ? -0.904 7.682 -2.906 1.00 81.81 154 CYS A N 1
ATOM 1249 C CA . CYS A 1 154 ? -1.917 8.665 -2.537 1.00 81.81 154 CYS A CA 1
ATOM 1250 C C . CYS A 1 154 ? -2.507 8.329 -1.163 1.00 81.81 154 CYS A C 1
ATOM 1252 O O . CYS A 1 154 ? -2.694 7.157 -0.848 1.00 81.81 154 CYS A O 1
ATOM 1254 N N . PHE A 1 155 ? -2.910 9.375 -0.434 1.00 70.69 155 PHE A N 1
ATOM 1255 C CA . PHE A 1 155 ? -3.626 9.313 0.847 1.00 70.69 155 PHE A CA 1
ATOM 1256 C C . PHE A 1 155 ? -2.830 8.717 2.027 1.00 70.69 155 PHE A C 1
ATOM 1258 O O . PHE A 1 155 ? -1.667 8.370 1.885 1.00 70.69 155 PHE A O 1
ATOM 1265 N N . LEU A 1 156 ? -3.477 8.777 3.199 1.00 65.00 156 LEU A N 1
ATOM 1266 C CA . LEU A 1 156 ? -3.065 8.550 4.597 1.00 65.00 156 LEU A CA 1
ATOM 1267 C C . LEU A 1 156 ? -1.707 7.891 4.921 1.00 65.00 156 LEU A C 1
ATOM 1269 O O . LEU A 1 156 ? -1.246 6.956 4.284 1.00 65.00 156 LEU A O 1
ATOM 1273 N N . VAL A 1 157 ? -1.132 8.368 6.031 1.00 70.56 157 VAL A N 1
ATOM 1274 C CA . VAL A 1 157 ? 0.124 7.913 6.644 1.00 70.56 157 VAL A CA 1
ATOM 1275 C C . VAL A 1 157 ? 0.110 6.404 6.914 1.00 70.56 157 VAL A C 1
ATOM 1277 O O . VAL A 1 157 ? -0.805 5.898 7.561 1.00 70.56 157 VAL A O 1
ATOM 1280 N N . LEU A 1 158 ? 1.165 5.716 6.474 1.00 78.19 158 LEU A N 1
ATOM 1281 C CA . LEU A 1 158 ? 1.491 4.346 6.867 1.00 78.19 158 LEU A CA 1
ATOM 1282 C C . LEU A 1 158 ? 2.456 4.378 8.061 1.00 78.19 158 LEU A C 1
ATOM 1284 O O . LEU A 1 158 ? 3.480 5.059 8.004 1.00 78.19 158 LEU A O 1
ATOM 1288 N N . PHE A 1 159 ? 2.148 3.633 9.124 1.00 74.75 159 PHE A N 1
ATOM 1289 C CA . PHE A 1 159 ? 3.052 3.446 10.261 1.00 74.75 159 PHE A CA 1
ATOM 1290 C C . PHE A 1 159 ? 3.919 2.207 10.033 1.00 74.75 159 PHE A C 1
ATOM 1292 O O . PHE A 1 159 ? 3.391 1.121 9.807 1.00 74.75 159 PHE A O 1
ATOM 1299 N N . CYS A 1 160 ? 5.242 2.366 10.118 1.00 79.19 160 CYS A N 1
ATOM 1300 C CA . CYS A 1 160 ? 6.202 1.276 9.953 1.00 79.19 160 CYS A CA 1
ATOM 1301 C C . CYS A 1 160 ? 7.054 1.116 11.215 1.00 79.19 160 CYS A C 1
ATOM 1303 O O . CYS A 1 160 ? 7.664 2.080 11.678 1.00 79.19 160 CYS A O 1
ATOM 1305 N N . PHE A 1 161 ? 7.152 -0.116 11.714 1.00 75.19 161 PHE A N 1
ATOM 1306 C CA . PHE A 1 161 ? 8.061 -0.500 12.792 1.00 75.19 161 PHE A CA 1
ATOM 1307 C C . PHE A 1 161 ? 9.147 -1.419 12.216 1.00 75.19 161 PHE A C 1
ATOM 1309 O O . PHE A 1 161 ? 8.835 -2.346 11.474 1.00 75.19 161 PHE A O 1
ATOM 1316 N N . LEU A 1 162 ? 10.417 -1.138 12.521 1.00 76.38 162 LEU A N 1
ATOM 1317 C CA . LEU A 1 162 ? 11.587 -1.832 11.966 1.00 76.38 162 LEU A CA 1
ATOM 1318 C C . LEU A 1 162 ? 12.498 -2.309 13.108 1.00 76.38 162 LEU A C 1
ATOM 1320 O O . LEU A 1 162 ? 12.655 -1.589 14.098 1.00 76.38 162 LEU A O 1
ATOM 1324 N N . LEU A 1 163 ? 13.083 -3.503 12.958 1.00 59.81 163 LEU A N 1
ATOM 1325 C CA . LEU A 1 163 ? 14.030 -4.132 13.891 1.00 59.81 163 LEU A CA 1
ATOM 1326 C C . LEU A 1 163 ? 15.350 -4.467 13.193 1.00 59.81 163 LEU A C 1
ATOM 1328 O O . LEU A 1 163 ? 15.298 -4.846 12.002 1.00 59.81 163 LEU A O 1
#